Protein AF-X1PXK9-F1 (afdb_monomer_lite)

Radius of gyration: 20.3 Å; chains: 1; bounding box: 50×41×48 Å

Sequence (128 aa):
MSFKSPLDIFVIEKIASGYFCLSFSFRGHGLKIPISIISAGVDVDFFKRGNAKRFREKYGIDGEFVLNTARLSPEKRPEFALRACRELGLKIVLTSKGPLKEKLRQKYPEAIFSITNISRGDLKDIYA

pLDDT: mean 79.06, std 20.1, range [29.83, 97.0]

Organism: NCBI:txid412755

Structure (mmCIF, N/CA/C/O backbone):
data_AF-X1PXK9-F1
#
_entry.id   AF-X1PXK9-F1
#
loop_
_atom_site.group_PDB
_atom_site.id
_atom_site.type_symbol
_atom_site.label_atom_id
_atom_site.label_alt_id
_atom_site.label_comp_id
_atom_site.label_asym_id
_atom_site.label_entity_id
_atom_site.label_seq_id
_atom_site.pdbx_PDB_ins_code
_atom_site.Cartn_x
_atom_site.Cartn_y
_atom_site.Cartn_z
_atom_site.occupancy
_atom_site.B_iso_or_equiv
_atom_site.auth_seq_id
_atom_site.auth_comp_id
_atom_site.auth_asym_id
_atom_site.auth_atom_id
_atom_site.pdbx_PDB_model_num
ATOM 1 N N . MET A 1 1 ? 34.608 -0.842 -28.732 1.00 34.06 1 MET A N 1
ATOM 2 C CA . MET A 1 1 ? 34.590 -1.172 -27.292 1.00 34.06 1 MET A CA 1
ATOM 3 C C . MET A 1 1 ? 34.048 -2.589 -27.177 1.00 34.06 1 MET A C 1
ATOM 5 O O . MET A 1 1 ? 32.875 -2.800 -27.446 1.00 34.06 1 MET A O 1
ATOM 9 N N . SER A 1 2 ? 34.929 -3.570 -26.979 1.00 32.81 2 SER A N 1
ATOM 10 C CA . SER A 1 2 ? 34.583 -4.997 -27.003 1.00 32.81 2 SER A CA 1
ATOM 11 C C . SER A 1 2 ? 34.444 -5.486 -25.566 1.00 32.81 2 SER A C 1
ATOM 13 O O . SER A 1 2 ? 35.426 -5.466 -24.827 1.00 32.81 2 SER A O 1
ATOM 15 N N . PHE A 1 3 ? 33.235 -5.868 -25.157 1.00 29.83 3 PHE A N 1
ATOM 16 C CA . PHE A 1 3 ? 33.015 -6.555 -23.887 1.00 29.83 3 PHE A CA 1
ATOM 17 C C . PHE A 1 3 ? 33.121 -8.062 -24.132 1.00 29.83 3 PHE A C 1
ATOM 19 O O . PHE A 1 3 ? 32.252 -8.668 -24.754 1.00 29.83 3 PHE A O 1
ATOM 26 N N . LYS A 1 4 ? 34.222 -8.649 -23.653 1.00 39.72 4 LYS A N 1
ATOM 27 C CA . LYS A 1 4 ? 34.392 -10.090 -23.462 1.00 39.72 4 LYS A CA 1
ATOM 28 C C . LYS A 1 4 ? 34.211 -10.397 -21.976 1.00 39.72 4 LYS A C 1
ATOM 30 O O . LYS A 1 4 ? 35.107 -10.090 -21.198 1.00 39.72 4 LYS A O 1
ATOM 35 N N . SER A 1 5 ? 33.123 -11.062 -21.609 1.00 38.16 5 SER A N 1
ATOM 36 C CA . SER A 1 5 ? 33.165 -12.135 -20.608 1.00 38.16 5 SER A CA 1
ATOM 37 C C . SER A 1 5 ? 31.894 -12.995 -20.686 1.00 38.16 5 SER A C 1
ATOM 39 O O . SER A 1 5 ? 30.816 -12.466 -20.963 1.00 38.16 5 SER A O 1
ATOM 41 N N . PRO A 1 6 ? 32.021 -14.322 -20.502 1.00 45.41 6 PRO A N 1
ATOM 42 C CA . PRO A 1 6 ? 30.916 -15.262 -20.564 1.00 45.41 6 PRO A CA 1
ATOM 43 C C . PRO A 1 6 ? 30.252 -15.311 -19.188 1.00 45.41 6 PRO A C 1
ATOM 45 O O . PRO A 1 6 ? 30.911 -15.603 -18.194 1.00 45.41 6 PRO A O 1
ATOM 48 N N . LEU A 1 7 ? 28.964 -15.001 -19.111 1.00 35.28 7 LEU A N 1
ATOM 49 C CA . LEU A 1 7 ? 28.171 -15.334 -17.936 1.00 35.28 7 LEU A CA 1
ATOM 50 C C . LEU A 1 7 ? 26.982 -16.142 -18.415 1.00 35.28 7 LEU A C 1
ATOM 52 O O . LEU A 1 7 ? 26.217 -15.712 -19.280 1.00 35.28 7 LEU A O 1
ATOM 56 N N . ASP A 1 8 ? 26.944 -17.358 -17.895 1.00 30.91 8 ASP A N 1
ATOM 57 C CA . ASP A 1 8 ? 26.119 -18.456 -18.342 1.00 30.91 8 ASP A CA 1
ATOM 58 C C . ASP A 1 8 ? 24.642 -18.072 -18.362 1.00 30.91 8 ASP A C 1
ATOM 60 O O . ASP A 1 8 ? 24.048 -17.628 -17.376 1.00 30.91 8 ASP A O 1
ATOM 64 N N . ILE A 1 9 ? 24.051 -18.243 -19.540 1.00 39.50 9 ILE A N 1
ATOM 65 C CA . ILE A 1 9 ? 22.627 -18.073 -19.782 1.00 39.50 9 ILE A CA 1
ATOM 66 C C . ILE A 1 9 ? 21.936 -19.282 -19.152 1.00 39.50 9 ILE A C 1
ATOM 68 O O . ILE A 1 9 ? 21.882 -20.359 -19.742 1.00 39.50 9 ILE A O 1
ATOM 72 N N . PHE A 1 10 ? 21.408 -19.111 -17.939 1.00 35.16 10 PHE A N 1
ATOM 73 C CA . PHE A 1 10 ? 20.499 -20.086 -17.344 1.00 35.16 10 PHE A CA 1
ATOM 74 C C . PHE A 1 10 ? 19.173 -20.070 -18.113 1.00 35.16 10 PHE A C 1
ATOM 76 O O . PHE A 1 10 ? 18.357 -19.155 -17.994 1.00 35.16 10 PHE A O 1
ATOM 83 N N . VAL A 1 11 ? 18.989 -21.098 -18.938 1.00 39.06 11 VAL A N 1
ATOM 84 C CA . VAL A 1 11 ? 17.738 -21.437 -19.618 1.00 39.06 11 VAL A CA 1
ATOM 85 C C . VAL A 1 11 ? 16.885 -22.244 -18.646 1.00 39.06 11 VAL A C 1
ATOM 87 O O . VAL A 1 11 ? 17.276 -23.343 -18.268 1.00 39.06 11 VAL A O 1
ATOM 90 N N . ILE A 1 12 ? 15.714 -21.734 -18.260 1.00 37.09 12 ILE A N 1
ATOM 91 C CA . ILE A 1 12 ? 14.667 -22.565 -17.651 1.00 37.09 12 ILE A CA 1
ATOM 92 C C . ILE A 1 12 ? 13.342 -22.279 -18.360 1.00 37.09 12 ILE A C 1
ATOM 94 O O . ILE A 1 12 ? 12.926 -21.130 -18.521 1.00 37.09 12 ILE A O 1
ATOM 98 N N . GLU A 1 13 ? 12.735 -23.358 -18.849 1.00 34.16 13 GLU A N 1
ATOM 99 C CA . GLU A 1 13 ? 11.547 -23.401 -19.695 1.00 34.16 13 GLU A CA 1
ATOM 100 C C . GLU A 1 13 ? 10.248 -22.943 -19.001 1.00 34.16 13 GLU A C 1
ATOM 102 O O . GLU A 1 13 ? 9.905 -23.380 -17.908 1.00 34.16 13 GLU A O 1
ATOM 107 N N . LYS A 1 14 ? 9.496 -22.131 -19.760 1.00 35.12 14 LYS A N 1
ATOM 108 C CA . LYS A 1 14 ? 8.052 -22.224 -20.058 1.00 35.12 14 LYS A CA 1
ATOM 109 C C . LYS A 1 14 ? 7.059 -22.323 -18.891 1.00 35.12 14 LYS A C 1
ATOM 111 O O . LYS A 1 14 ? 6.730 -23.425 -18.482 1.00 35.12 14 LYS A O 1
ATOM 116 N N . ILE A 1 15 ? 6.373 -21.213 -18.573 1.00 38.66 15 ILE A N 1
ATOM 117 C CA . ILE A 1 15 ? 4.925 -21.214 -18.259 1.00 38.66 15 ILE A CA 1
ATOM 118 C C . ILE A 1 15 ? 4.261 -19.959 -18.854 1.00 38.66 15 ILE A C 1
ATOM 120 O O . ILE A 1 15 ? 4.809 -18.858 -18.836 1.00 38.66 15 ILE A O 1
ATOM 124 N N . ALA A 1 16 ? 3.091 -20.174 -19.453 1.00 39.38 16 ALA A N 1
ATOM 125 C CA . ALA A 1 16 ? 2.284 -19.205 -20.176 1.00 39.38 16 ALA A CA 1
ATOM 126 C C . ALA A 1 16 ? 1.572 -18.190 -19.260 1.00 39.38 16 ALA A C 1
ATOM 128 O O . ALA A 1 16 ? 1.206 -18.503 -18.132 1.00 39.38 16 ALA A O 1
ATOM 129 N N . SER A 1 17 ? 1.267 -17.031 -19.856 1.00 40.12 17 SER A N 1
ATOM 130 C CA . SER A 1 17 ? 0.359 -15.971 -19.385 1.00 40.12 17 SER A CA 1
ATOM 131 C C . SER A 1 17 ? 0.975 -14.886 -18.482 1.00 40.12 17 SER A C 1
ATOM 133 O O . SER A 1 17 ? 1.165 -15.081 -17.288 1.00 40.12 17 SER A O 1
ATOM 135 N N . GLY A 1 18 ? 1.255 -13.704 -19.065 1.00 40.41 18 GLY A N 1
ATOM 136 C CA . GLY A 1 18 ? 1.464 -12.461 -18.294 1.00 40.41 18 GLY A CA 1
ATOM 137 C C . GLY A 1 18 ? 2.552 -11.475 -18.760 1.00 40.41 18 GLY A C 1
ATOM 138 O O . GLY A 1 18 ? 2.663 -10.393 -18.196 1.00 40.41 18 GLY A O 1
ATOM 139 N N . TYR A 1 19 ? 3.355 -11.790 -19.781 1.00 46.94 19 TYR A N 1
ATOM 140 C CA . TYR A 1 19 ? 4.655 -11.122 -20.008 1.00 46.94 19 TYR A CA 1
ATOM 141 C C . TYR A 1 19 ? 4.731 -10.148 -21.203 1.00 46.94 19 TYR A C 1
ATOM 143 O O . TYR A 1 19 ? 5.800 -9.905 -21.764 1.00 46.94 19 TYR A O 1
ATOM 151 N N . PHE A 1 20 ? 3.605 -9.577 -21.628 1.00 40.16 20 PHE A N 1
ATOM 152 C CA . PHE A 1 20 ? 3.542 -8.829 -22.891 1.00 40.16 20 PHE A CA 1
ATOM 153 C C . PHE A 1 20 ? 4.262 -7.459 -22.857 1.00 40.16 20 PHE A C 1
ATOM 155 O O . PHE A 1 20 ? 4.721 -6.978 -23.888 1.00 40.16 20 PHE A O 1
ATOM 162 N N . CYS A 1 21 ? 4.424 -6.837 -21.680 1.00 47.00 21 CYS A N 1
ATOM 163 C CA . CYS A 1 21 ? 4.894 -5.445 -21.569 1.00 47.00 21 CYS A CA 1
ATOM 164 C C . CYS A 1 21 ? 6.424 -5.270 -21.711 1.00 47.00 21 CYS A C 1
ATOM 166 O O . CYS A 1 21 ? 6.887 -4.335 -22.361 1.00 47.00 21 CYS A O 1
ATOM 168 N N . LEU A 1 22 ? 7.235 -6.177 -21.153 1.00 54.72 22 LEU A N 1
ATOM 169 C CA . LEU A 1 22 ? 8.699 -6.011 -21.136 1.00 54.72 22 LEU A CA 1
ATOM 170 C C . LEU A 1 22 ? 9.366 -6.407 -22.463 1.00 54.72 22 LEU A C 1
ATOM 172 O O . LEU A 1 22 ? 10.305 -5.747 -22.898 1.00 54.72 22 LEU A O 1
ATOM 176 N N . SER A 1 23 ? 8.878 -7.447 -23.144 1.00 54.34 23 SER A N 1
ATOM 177 C CA . SER A 1 23 ? 9.513 -7.962 -24.372 1.00 54.34 23 SER A CA 1
ATOM 178 C C . SER A 1 23 ? 9.372 -6.998 -25.550 1.00 54.34 23 SER A C 1
ATOM 180 O O . SER A 1 23 ? 10.294 -6.880 -26.362 1.00 54.34 23 SER A O 1
ATOM 182 N N . PHE A 1 24 ? 8.247 -6.284 -25.628 1.00 53.56 24 PHE A N 1
ATOM 183 C CA . PHE A 1 24 ? 7.969 -5.323 -26.692 1.00 53.56 24 PHE A CA 1
ATOM 184 C C . PHE A 1 24 ? 8.924 -4.121 -26.646 1.00 53.56 24 PHE A C 1
ATOM 186 O O . PHE A 1 24 ? 9.469 -3.730 -27.679 1.00 53.56 24 PHE A O 1
ATOM 193 N N . SER A 1 25 ? 9.207 -3.596 -25.446 1.00 60.62 25 SER A N 1
ATOM 194 C CA . SER A 1 25 ? 10.107 -2.449 -25.271 1.00 60.62 25 SER A CA 1
ATOM 195 C C . SER A 1 25 ? 11.522 -2.750 -25.773 1.00 60.62 25 SER A C 1
ATOM 197 O O . SER A 1 25 ? 12.111 -1.932 -26.468 1.00 60.62 25 SER A O 1
ATOM 199 N N . PHE A 1 26 ? 12.066 -3.938 -25.494 1.00 67.81 26 PHE A N 1
ATOM 200 C CA . PHE A 1 26 ? 13.432 -4.280 -25.908 1.00 67.81 26 PHE A CA 1
ATOM 201 C C . PHE A 1 26 ? 13.568 -4.544 -27.410 1.00 67.81 26 PHE A C 1
ATOM 203 O O . PHE A 1 26 ? 14.564 -4.142 -28.014 1.00 67.81 26 PHE A O 1
ATOM 210 N N . ARG A 1 27 ? 12.560 -5.160 -28.043 1.00 66.06 27 ARG A N 1
ATOM 211 C CA . ARG A 1 27 ? 12.553 -5.343 -29.505 1.00 66.06 27 ARG A CA 1
ATOM 212 C C . ARG A 1 27 ? 12.460 -4.008 -30.243 1.00 66.06 27 ARG A C 1
ATOM 214 O O . ARG A 1 27 ? 13.138 -3.835 -31.253 1.00 66.06 27 ARG A O 1
ATOM 221 N N . GLY A 1 28 ? 11.710 -3.046 -29.698 1.00 70.06 28 GLY A N 1
ATOM 222 C CA . GLY A 1 28 ? 11.657 -1.668 -30.200 1.00 70.06 28 GLY A CA 1
ATOM 223 C C . GLY A 1 28 ? 13.004 -0.930 -30.169 1.00 70.06 28 GLY A C 1
ATOM 224 O O . GLY A 1 28 ? 13.191 0.020 -30.922 1.00 70.06 28 GLY A O 1
ATOM 225 N N . HIS A 1 29 ? 13.968 -1.396 -29.368 1.00 78.38 29 HIS A N 1
ATOM 226 C CA . HIS A 1 29 ? 15.331 -0.855 -29.298 1.00 78.38 29 HIS A CA 1
ATOM 227 C C . HIS A 1 29 ? 16.358 -1.627 -30.149 1.00 78.38 29 HIS A C 1
ATOM 229 O O . HIS A 1 29 ? 17.560 -1.416 -30.006 1.00 78.38 29 HIS A O 1
ATOM 235 N N . GLY A 1 30 ? 15.917 -2.522 -31.042 1.00 83.06 30 GLY A N 1
ATOM 236 C CA . GLY A 1 30 ? 16.804 -3.204 -31.993 1.00 83.06 30 GLY A CA 1
ATOM 237 C C . GLY A 1 30 ? 17.616 -4.366 -31.410 1.00 83.06 30 GLY A C 1
ATOM 238 O O . GLY A 1 30 ? 18.543 -4.850 -32.063 1.00 83.06 30 GLY A O 1
ATOM 239 N N . LEU A 1 31 ? 17.274 -4.850 -30.212 1.00 80.56 31 LEU A N 1
ATOM 240 C CA . LEU A 1 31 ? 17.869 -6.064 -29.650 1.00 80.56 31 LEU A CA 1
ATOM 241 C C . LEU A 1 31 ? 17.417 -7.291 -30.454 1.00 80.56 31 LEU A C 1
ATOM 243 O O . LEU A 1 31 ? 16.236 -7.633 -30.485 1.00 80.56 31 LEU A O 1
ATOM 247 N N . LYS A 1 32 ? 18.379 -7.954 -31.107 1.00 81.31 32 LYS A N 1
ATOM 248 C CA . LYS A 1 32 ? 18.166 -9.149 -31.949 1.00 81.31 32 LYS A CA 1
ATOM 249 C C . LYS 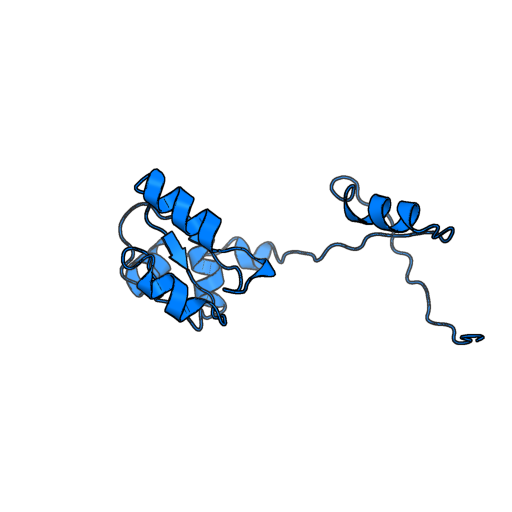A 1 32 ? 18.492 -10.472 -31.247 1.00 81.31 32 LYS A C 1
ATOM 251 O O . LYS A 1 32 ? 18.364 -11.530 -31.854 1.00 81.31 32 LYS A O 1
ATOM 256 N N . ILE A 1 33 ? 18.937 -10.417 -29.995 1.00 83.12 33 ILE A N 1
ATOM 257 C CA . ILE A 1 33 ? 19.225 -11.607 -29.189 1.00 83.12 33 ILE A CA 1
ATOM 258 C C . ILE A 1 33 ? 17.926 -12.207 -28.630 1.00 83.12 33 ILE A C 1
ATOM 260 O O . ILE A 1 33 ? 16.952 -11.473 -28.440 1.00 83.12 33 ILE A O 1
ATOM 264 N N . PRO A 1 34 ? 17.882 -13.518 -28.339 1.00 81.69 34 PRO A N 1
ATOM 265 C CA . PRO A 1 34 ? 16.779 -14.110 -27.592 1.00 81.69 34 PRO A CA 1
ATOM 266 C C . PRO A 1 34 ? 16.602 -13.416 -26.234 1.00 81.69 34 PRO A C 1
ATOM 268 O O . PRO A 1 34 ? 17.570 -13.222 -25.502 1.00 81.69 34 PRO A O 1
ATOM 271 N N . ILE A 1 35 ? 15.366 -13.037 -25.903 1.00 81.19 35 ILE A N 1
ATOM 272 C CA . ILE A 1 35 ? 15.012 -12.395 -24.631 1.00 81.19 35 ILE A CA 1
ATOM 273 C C . ILE A 1 35 ? 14.025 -13.298 -23.905 1.00 81.19 35 ILE A C 1
ATOM 275 O O . ILE A 1 35 ? 12.954 -13.594 -24.437 1.00 81.19 35 ILE A O 1
ATOM 279 N N . SER A 1 36 ? 14.367 -13.661 -22.674 1.00 80.31 36 SER A N 1
ATOM 280 C CA . SER A 1 36 ? 13.473 -14.341 -21.740 1.00 80.31 36 SER A CA 1
ATOM 281 C C . SER A 1 36 ? 13.076 -13.368 -20.638 1.00 80.31 36 SER A C 1
ATOM 283 O O . SER A 1 36 ? 13.924 -12.658 -20.101 1.00 80.31 36 SER A O 1
ATOM 285 N N . ILE A 1 37 ? 11.787 -13.318 -20.299 1.00 81.88 37 ILE A N 1
ATOM 286 C CA . ILE A 1 37 ? 11.304 -12.494 -19.188 1.00 81.88 37 ILE A CA 1
ATOM 287 C C . ILE A 1 37 ? 11.163 -13.378 -17.959 1.00 81.88 37 ILE A C 1
ATOM 289 O O . ILE A 1 37 ? 10.438 -14.368 -17.984 1.00 81.88 37 ILE A O 1
ATOM 293 N N . ILE A 1 38 ? 11.826 -12.981 -16.878 1.00 83.94 38 ILE A N 1
ATOM 294 C CA . ILE A 1 38 ? 11.728 -13.630 -15.573 1.00 83.94 38 ILE A CA 1
ATOM 295 C C . ILE A 1 38 ? 11.019 -12.648 -14.641 1.00 83.94 38 ILE A C 1
ATOM 297 O O . ILE A 1 38 ? 11.579 -11.611 -14.285 1.00 83.94 38 ILE A O 1
ATOM 301 N N . SER A 1 39 ? 9.768 -12.940 -14.281 1.00 83.00 39 SER A N 1
ATOM 302 C CA . SER A 1 39 ? 9.048 -12.142 -13.277 1.00 83.00 39 SER A CA 1
ATOM 303 C C . SER A 1 39 ? 9.520 -12.501 -11.880 1.00 83.00 39 SER A C 1
ATOM 305 O O . SER A 1 39 ? 9.866 -13.649 -11.604 1.00 83.00 39 SER A O 1
ATOM 307 N N . ALA A 1 40 ? 9.444 -11.530 -10.975 1.00 87.94 40 ALA A N 1
ATOM 308 C CA . ALA A 1 40 ? 9.529 -11.821 -9.555 1.00 87.94 40 ALA A CA 1
ATOM 309 C C . ALA A 1 40 ? 8.368 -12.746 -9.148 1.00 87.94 40 ALA A C 1
ATOM 311 O O . ALA A 1 40 ? 7.208 -12.469 -9.461 1.00 87.94 40 ALA A O 1
ATOM 312 N N . GLY A 1 41 ? 8.690 -13.841 -8.463 1.00 91.94 41 GLY A N 1
ATOM 313 C CA . GLY A 1 41 ? 7.693 -14.711 -7.847 1.00 91.94 41 GLY A CA 1
ATOM 314 C C . GLY A 1 41 ? 7.089 -14.088 -6.586 1.00 91.94 41 GLY A C 1
ATOM 315 O O . GLY A 1 41 ? 7.664 -13.175 -5.989 1.00 91.94 41 GLY A O 1
ATOM 316 N N . VAL A 1 42 ? 5.939 -14.615 -6.161 1.00 90.06 42 VAL A N 1
ATOM 317 C CA . VAL A 1 42 ? 5.313 -14.306 -4.869 1.00 90.06 42 VAL A CA 1
ATOM 318 C C . VAL A 1 42 ? 5.259 -15.569 -4.011 1.00 90.06 42 VAL A C 1
ATOM 320 O O . VAL A 1 42 ? 4.922 -16.646 -4.497 1.00 90.06 42 VAL A O 1
ATOM 323 N N . ASP A 1 43 ? 5.600 -15.433 -2.731 1.00 91.56 43 ASP A N 1
ATOM 324 C CA . ASP A 1 43 ? 5.506 -16.510 -1.743 1.00 91.56 43 ASP A CA 1
ATOM 325 C C . ASP A 1 43 ? 4.042 -16.685 -1.309 1.00 91.56 43 ASP A C 1
ATOM 327 O O . ASP A 1 43 ? 3.542 -16.002 -0.410 1.00 91.56 43 ASP A O 1
ATOM 331 N N . VAL A 1 44 ? 3.324 -17.561 -2.011 1.00 92.62 44 VAL A N 1
ATOM 332 C CA . VAL A 1 44 ? 1.889 -17.789 -1.796 1.00 92.62 44 VAL A CA 1
ATOM 333 C C . VAL A 1 44 ? 1.585 -18.368 -0.415 1.00 92.62 44 VAL A C 1
ATOM 335 O O . VAL A 1 44 ? 0.578 -18.000 0.189 1.00 92.62 44 VAL A O 1
ATOM 338 N N . ASP A 1 45 ? 2.458 -19.224 0.118 1.00 91.31 45 ASP A N 1
ATOM 339 C CA . ASP A 1 45 ? 2.260 -19.850 1.426 1.00 91.31 45 ASP A CA 1
ATOM 340 C C . ASP A 1 45 ? 2.385 -18.830 2.551 1.00 91.31 45 ASP A C 1
ATOM 342 O O . ASP A 1 45 ? 1.621 -18.863 3.525 1.00 91.31 45 ASP A O 1
ATOM 346 N N . PHE A 1 46 ? 3.302 -17.878 2.386 1.00 89.19 46 PHE A N 1
ATOM 347 C CA . PHE A 1 46 ? 3.428 -16.753 3.287 1.00 89.19 46 PHE A CA 1
ATOM 348 C C . PHE A 1 46 ? 2.164 -15.882 3.290 1.00 89.19 46 PHE A C 1
ATOM 350 O O . PHE A 1 46 ? 1.623 -15.637 4.367 1.00 89.19 46 PHE A O 1
ATOM 357 N N . PHE A 1 47 ? 1.650 -15.450 2.131 1.00 88.75 47 PHE A N 1
ATOM 358 C CA . PHE A 1 47 ? 0.507 -14.521 2.068 1.00 88.75 47 PHE A CA 1
ATOM 359 C C . PHE A 1 47 ? -0.866 -15.167 2.325 1.00 88.75 47 PHE A C 1
ATOM 361 O O . PHE A 1 47 ? -1.801 -14.466 2.700 1.00 88.75 47 PHE A O 1
ATOM 368 N N . LYS A 1 48 ? -1.004 -16.494 2.218 1.00 88.12 48 LYS A N 1
ATOM 369 C CA 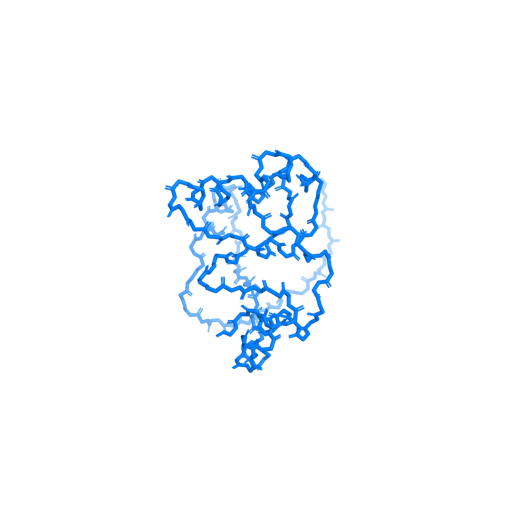. LYS A 1 48 ? -2.284 -17.200 2.431 1.00 88.12 48 LYS A CA 1
ATOM 370 C C . LYS A 1 48 ? -2.787 -17.191 3.884 1.00 88.12 48 LYS A C 1
ATOM 372 O O . LYS A 1 48 ? -3.960 -17.458 4.125 1.00 88.12 48 LYS A O 1
ATOM 377 N N . ARG A 1 49 ? -1.913 -16.954 4.870 1.00 84.44 49 ARG A N 1
ATOM 378 C CA . ARG A 1 49 ? -2.197 -17.179 6.306 1.00 84.44 49 ARG A CA 1
ATOM 379 C C . ARG A 1 49 ? -2.197 -15.897 7.150 1.00 84.44 49 ARG A C 1
ATOM 381 O O . ARG A 1 49 ? -1.644 -15.905 8.256 1.00 84.44 49 ARG A O 1
ATOM 388 N N . GLY A 1 50 ? -2.713 -14.790 6.624 1.00 88.81 50 GLY A N 1
ATOM 389 C CA . GLY A 1 50 ? -2.832 -13.537 7.379 1.00 88.81 50 GLY A CA 1
ATOM 390 C C . GLY A 1 50 ? -4.040 -13.502 8.320 1.00 88.81 50 GLY A C 1
ATOM 391 O O . GLY A 1 50 ? -4.982 -14.278 8.177 1.00 88.81 50 GLY A O 1
ATOM 392 N N . ASN A 1 51 ? -3.995 -12.607 9.305 1.00 91.62 51 ASN A N 1
ATOM 393 C CA . ASN A 1 51 ? -5.094 -12.323 10.225 1.00 91.62 51 ASN A CA 1
ATOM 394 C C . ASN A 1 51 ? -5.500 -10.838 10.168 1.00 91.62 51 ASN A C 1
ATOM 396 O O . ASN A 1 51 ? -5.013 -10.014 10.947 1.00 91.62 51 ASN A O 1
ATOM 400 N N . ALA A 1 52 ? -6.445 -10.518 9.281 1.00 89.31 52 ALA A N 1
ATOM 401 C CA . ALA A 1 52 ? -6.954 -9.161 9.075 1.00 89.31 52 ALA A CA 1
ATOM 402 C C . ALA A 1 52 ? -7.490 -8.514 10.360 1.00 89.31 52 ALA A C 1
ATOM 404 O O . ALA A 1 52 ? -7.280 -7.326 10.605 1.00 89.31 52 ALA A O 1
ATOM 405 N N . LYS A 1 53 ? -8.170 -9.303 11.204 1.00 90.81 53 LYS A N 1
ATOM 406 C CA . LYS A 1 53 ? -8.758 -8.832 12.463 1.00 90.81 53 LYS A CA 1
ATOM 407 C C . LYS A 1 53 ? -7.675 -8.348 13.426 1.00 90.81 53 LYS A C 1
ATOM 409 O O . LYS A 1 53 ? -7.746 -7.215 13.893 1.00 90.81 53 LYS A O 1
ATOM 414 N N . ARG A 1 54 ? -6.627 -9.153 13.631 1.00 91.00 54 ARG A N 1
ATOM 415 C CA . ARG A 1 54 ? -5.466 -8.782 14.456 1.00 91.00 54 ARG A CA 1
ATOM 416 C C . ARG A 1 54 ? -4.821 -7.489 13.962 1.00 91.00 54 ARG A C 1
ATOM 418 O O . ARG A 1 54 ? -4.447 -6.642 14.770 1.00 91.00 54 ARG A O 1
ATOM 425 N N . PHE A 1 55 ? -4.671 -7.340 12.645 1.00 88.88 55 PHE A N 1
ATOM 426 C CA . PHE A 1 55 ? -4.095 -6.132 12.062 1.00 88.88 55 PHE A CA 1
ATOM 427 C C . PHE A 1 55 ? -4.965 -4.898 12.339 1.00 88.88 55 PHE A C 1
ATOM 429 O O . PHE A 1 55 ? -4.464 -3.884 12.825 1.00 88.88 55 PHE A O 1
ATOM 436 N N . ARG A 1 56 ? -6.273 -4.995 12.081 1.00 89.31 56 ARG A N 1
ATOM 437 C CA . ARG A 1 56 ? -7.237 -3.911 12.317 1.00 89.31 56 ARG A CA 1
ATOM 438 C C . ARG A 1 56 ? -7.248 -3.465 13.776 1.00 89.31 56 ARG A C 1
ATOM 440 O O . ARG A 1 56 ? -7.121 -2.272 14.031 1.00 89.31 56 ARG A O 1
ATOM 447 N N . GLU A 1 57 ? -7.295 -4.411 14.713 1.00 90.44 57 GLU A N 1
ATOM 448 C CA . GLU A 1 57 ? -7.260 -4.143 16.159 1.00 90.44 57 GLU A CA 1
ATOM 449 C C . GLU A 1 57 ? -5.959 -3.451 16.579 1.00 90.44 57 GLU A C 1
ATOM 451 O O . GLU A 1 57 ? -5.983 -2.436 17.270 1.00 90.44 57 GLU A O 1
ATOM 456 N N . LYS A 1 58 ? -4.811 -3.955 16.111 1.00 87.44 58 LYS A N 1
ATOM 457 C CA . LYS A 1 58 ? -3.492 -3.408 16.458 1.00 87.44 58 LYS A CA 1
ATOM 458 C C . LYS A 1 58 ? -3.304 -1.958 16.008 1.00 87.44 58 LYS A C 1
ATOM 460 O O . LYS A 1 58 ? -2.601 -1.205 16.679 1.00 87.44 58 LYS A O 1
ATOM 465 N N . TYR A 1 59 ? -3.880 -1.582 14.867 1.00 83.62 59 TYR A N 1
ATOM 466 C CA . TYR A 1 59 ? -3.700 -0.257 14.269 1.00 83.62 59 TYR A CA 1
ATOM 467 C C . TYR A 1 59 ? -4.933 0.653 14.382 1.00 83.62 59 TYR A C 1
ATOM 469 O O . TYR A 1 59 ? -4.897 1.760 13.846 1.00 83.62 59 TYR A O 1
ATOM 477 N N . GLY A 1 60 ? -5.992 0.218 15.075 1.00 86.75 60 GLY A N 1
ATOM 478 C CA . GLY A 1 60 ? -7.226 0.991 15.258 1.00 86.75 60 GLY A CA 1
ATOM 479 C C . GLY A 1 60 ? -7.941 1.308 13.940 1.00 86.75 60 GLY A C 1
ATOM 480 O O . GLY A 1 60 ? -8.371 2.439 13.725 1.00 86.75 60 GLY A O 1
ATOM 481 N N . ILE A 1 61 ? -7.986 0.345 13.012 1.00 85.62 61 ILE A N 1
ATOM 482 C CA . ILE A 1 61 ? -8.583 0.530 11.684 1.00 85.62 61 ILE A CA 1
ATOM 483 C C . ILE A 1 61 ? -9.985 -0.072 11.660 1.00 85.62 61 ILE A C 1
ATOM 485 O O . ILE A 1 61 ? -10.155 -1.282 11.492 1.00 85.62 61 ILE A O 1
ATOM 489 N N . ASP A 1 62 ? -10.979 0.808 11.732 1.00 85.94 62 ASP A N 1
ATOM 490 C CA . ASP A 1 62 ? -12.389 0.437 11.667 1.00 85.94 62 ASP A CA 1
ATOM 491 C C . ASP A 1 62 ? -12.991 0.653 10.273 1.00 85.94 62 ASP A C 1
ATOM 493 O O . ASP A 1 62 ? -12.777 1.690 9.623 1.00 85.94 62 ASP A O 1
ATOM 497 N N . GLY A 1 63 ? -13.824 -0.305 9.861 1.00 86.88 63 GLY A N 1
ATOM 498 C CA . GLY A 1 63 ? -14.551 -0.288 8.593 1.00 86.88 63 GLY A CA 1
ATOM 499 C C . GLY A 1 63 ? -13.704 -0.683 7.383 1.00 86.88 63 GLY A C 1
ATOM 500 O O . GLY A 1 63 ? -12.594 -1.208 7.500 1.00 86.88 63 GLY A O 1
ATOM 501 N N . GLU A 1 64 ? -14.247 -0.466 6.193 1.00 89.44 64 GLU A N 1
ATOM 502 C CA . GLU A 1 64 ? -13.542 -0.739 4.943 1.00 89.44 64 GLU A CA 1
ATOM 503 C C . GLU A 1 64 ? -12.452 0.303 4.678 1.00 89.44 64 GLU A C 1
ATOM 505 O O . GLU A 1 64 ? -12.569 1.477 5.042 1.00 89.44 64 GLU A O 1
ATOM 510 N N . PHE A 1 65 ? -11.363 -0.139 4.053 1.00 90.88 65 PHE A N 1
ATOM 511 C CA . PHE A 1 65 ? -10.258 0.730 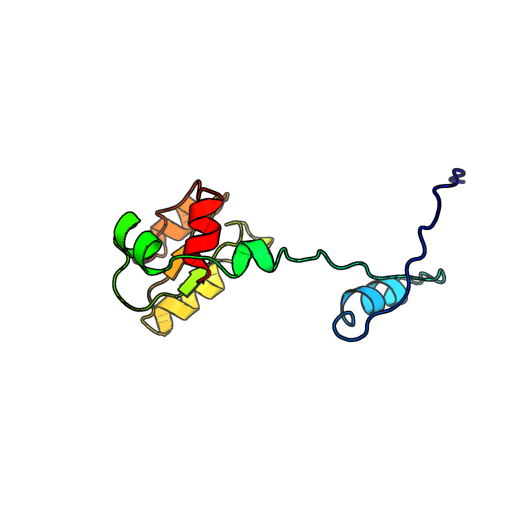3.681 1.00 90.88 65 PHE A CA 1
ATOM 512 C C . PHE A 1 65 ? -9.551 0.209 2.432 1.00 90.88 65 PHE A C 1
ATOM 514 O O . PHE A 1 65 ? -9.558 -0.985 2.137 1.00 90.88 65 PHE A O 1
ATOM 521 N N . VAL A 1 66 ? -8.882 1.120 1.737 1.00 92.75 66 VAL A N 1
ATOM 522 C CA . VAL A 1 66 ? -7.965 0.830 0.640 1.00 92.75 66 VAL A CA 1
ATOM 523 C C . VAL A 1 66 ? -6.547 0.743 1.185 1.00 92.75 66 VAL A C 1
ATOM 525 O O . VAL A 1 66 ? -6.087 1.622 1.919 1.00 92.75 66 VAL A O 1
ATOM 528 N N . LEU A 1 67 ? -5.830 -0.311 0.809 1.00 91.38 67 LEU A N 1
ATOM 529 C CA . LEU A 1 67 ? -4.436 -0.498 1.179 1.00 91.38 67 LEU A CA 1
ATOM 530 C C . LEU A 1 67 ? -3.487 0.035 0.099 1.00 91.38 67 LEU A C 1
ATOM 532 O O . LEU A 1 67 ? -3.593 -0.338 -1.065 1.00 91.38 67 LEU A O 1
ATOM 536 N N . ASN A 1 68 ? -2.486 0.825 0.497 1.00 91.81 68 ASN A N 1
ATOM 537 C CA . ASN A 1 68 ? -1.334 1.148 -0.339 1.00 91.81 68 ASN A CA 1
ATOM 538 C C . ASN A 1 68 ? -0.014 0.771 0.357 1.00 91.81 68 ASN A C 1
ATOM 540 O O . ASN A 1 68 ? 0.389 1.391 1.347 1.00 91.81 68 ASN A O 1
ATOM 544 N N . THR A 1 69 ? 0.681 -0.232 -0.192 1.00 89.50 69 THR A N 1
ATOM 545 C CA . THR A 1 69 ? 1.994 -0.696 0.297 1.00 89.50 69 THR A CA 1
ATOM 546 C C . THR A 1 69 ? 3.164 -0.280 -0.595 1.00 89.50 69 THR A C 1
ATOM 548 O O . THR A 1 69 ? 4.258 -0.832 -0.473 1.00 89.50 69 THR A O 1
ATOM 551 N N . ALA A 1 70 ? 2.958 0.634 -1.543 1.00 89.81 70 ALA A N 1
ATOM 552 C CA . ALA A 1 70 ? 4.032 1.121 -2.393 1.00 89.81 70 ALA A CA 1
ATOM 553 C C . ALA A 1 70 ? 4.825 2.225 -1.681 1.00 89.81 70 ALA A C 1
ATOM 555 O O . ALA A 1 70 ? 4.272 3.040 -0.939 1.00 89.81 70 ALA A O 1
ATOM 556 N N . ARG A 1 71 ? 6.136 2.296 -1.945 1.00 90.25 71 ARG A N 1
ATOM 557 C CA . ARG A 1 71 ? 6.992 3.388 -1.458 1.00 90.25 71 ARG A CA 1
ATOM 558 C C . ARG A 1 71 ? 6.388 4.744 -1.839 1.00 90.25 71 ARG A C 1
ATOM 560 O O . ARG A 1 71 ? 5.970 4.931 -2.977 1.00 90.25 71 ARG A O 1
ATOM 567 N N . LEU A 1 72 ? 6.403 5.709 -0.918 1.00 92.69 72 LEU A N 1
ATOM 568 C CA . LEU A 1 72 ? 5.886 7.064 -1.160 1.00 92.69 72 LEU A CA 1
ATOM 569 C C . LEU A 1 72 ? 6.899 7.904 -1.955 1.00 92.69 72 LEU A C 1
ATOM 571 O O . LEU A 1 72 ? 7.464 8.874 -1.444 1.00 92.69 72 LEU A O 1
ATOM 575 N N . SER A 1 73 ? 7.181 7.482 -3.187 1.00 93.38 73 SER A N 1
ATOM 576 C CA . SER A 1 73 ? 8.098 8.131 -4.127 1.00 93.38 73 SER A CA 1
ATOM 577 C C . SER A 1 73 ? 7.358 8.651 -5.369 1.00 93.38 73 SER A C 1
ATOM 579 O O . SER A 1 73 ? 6.276 8.152 -5.690 1.00 93.38 73 SER A O 1
ATOM 581 N N . PRO A 1 74 ? 7.935 9.630 -6.097 1.00 94.06 74 PRO A N 1
ATOM 582 C CA . PRO A 1 74 ? 7.324 10.173 -7.313 1.00 94.06 74 PRO A CA 1
ATOM 583 C C . PRO A 1 74 ? 7.001 9.121 -8.382 1.00 94.06 74 PRO A C 1
ATOM 585 O O . PRO A 1 74 ? 5.992 9.239 -9.067 1.00 94.06 74 PRO A O 1
ATOM 588 N N . GLU A 1 75 ? 7.811 8.062 -8.506 1.00 94.06 75 GLU A N 1
ATOM 589 C CA . GLU A 1 75 ? 7.594 6.999 -9.501 1.00 94.06 75 GLU A CA 1
ATOM 590 C C . GLU A 1 75 ? 6.270 6.238 -9.267 1.00 94.06 75 GLU A C 1
ATOM 592 O O . GLU A 1 75 ? 5.654 5.764 -10.216 1.00 94.06 75 GLU A O 1
ATOM 597 N N . LYS A 1 76 ? 5.846 6.100 -7.998 1.00 92.12 76 LYS A N 1
ATOM 598 C CA . LYS A 1 76 ? 4.668 5.321 -7.591 1.00 92.12 76 LYS A CA 1
ATOM 599 C C . LYS A 1 76 ? 3.403 6.161 -7.616 1.00 92.12 76 LYS A C 1
ATOM 601 O O . LYS A 1 76 ? 2.316 5.609 -7.488 1.00 92.12 76 LYS A O 1
ATOM 606 N N . ARG A 1 77 ? 3.560 7.480 -7.767 1.00 94.94 77 ARG A N 1
ATOM 607 C CA . ARG A 1 77 ? 2.479 8.456 -7.890 1.00 94.94 77 ARG A CA 1
ATOM 608 C C . ARG A 1 77 ? 1.353 8.245 -6.854 1.00 94.94 77 ARG A C 1
ATOM 610 O O . ARG A 1 77 ? 0.180 8.130 -7.224 1.00 94.94 77 ARG A O 1
ATOM 617 N N . PRO A 1 78 ? 1.679 8.151 -5.547 1.00 94.06 78 PRO A N 1
ATOM 618 C CA . PRO A 1 78 ? 0.705 7.854 -4.488 1.00 94.06 78 PRO A CA 1
ATOM 619 C C . PRO A 1 78 ? -0.460 8.858 -4.420 1.00 94.06 78 PRO A C 1
ATOM 621 O O . PRO A 1 78 ? -1.537 8.529 -3.926 1.00 94.06 78 PRO A O 1
ATOM 624 N N . GLU A 1 79 ? -0.271 10.070 -4.940 1.00 95.19 79 GLU A N 1
ATOM 625 C CA . GLU A 1 79 ? -1.286 11.113 -5.031 1.00 95.19 79 GLU A CA 1
ATOM 626 C C . GLU A 1 79 ? -2.536 10.706 -5.818 1.00 95.19 79 GLU A C 1
ATOM 628 O O . GLU A 1 79 ? -3.608 11.223 -5.511 1.00 95.19 79 GLU A O 1
ATOM 633 N N . PHE A 1 80 ? -2.432 9.793 -6.793 1.00 96.06 80 PHE A N 1
ATOM 634 C CA . PHE A 1 80 ? -3.597 9.334 -7.556 1.00 96.06 80 PHE A CA 1
ATOM 635 C C . PHE A 1 80 ? -4.507 8.454 -6.705 1.00 96.06 80 PHE A C 1
ATOM 637 O O . PHE A 1 80 ? -5.715 8.671 -6.692 1.00 96.06 80 PHE A O 1
ATOM 644 N N . ALA A 1 81 ? -3.930 7.510 -5.956 1.00 94.94 81 ALA A N 1
ATOM 645 C CA . ALA A 1 81 ? -4.690 6.654 -5.048 1.00 94.94 81 ALA A CA 1
ATOM 646 C C . ALA A 1 81 ? -5.356 7.480 -3.938 1.00 94.94 81 ALA A C 1
ATOM 648 O O . ALA A 1 81 ? -6.538 7.305 -3.661 1.00 94.94 81 ALA A O 1
ATOM 649 N N . LEU A 1 82 ? -4.612 8.428 -3.356 1.00 95.94 82 LEU A N 1
ATOM 650 C CA . LEU A 1 82 ? -5.124 9.358 -2.347 1.00 95.94 82 LEU A CA 1
ATOM 651 C C . LEU A 1 82 ? -6.287 10.205 -2.880 1.00 95.94 82 LEU A C 1
ATOM 653 O O . LEU A 1 82 ? -7.322 10.305 -2.225 1.00 95.94 82 LEU A O 1
ATOM 657 N N . ARG A 1 83 ? -6.139 10.784 -4.080 1.00 97.00 83 ARG A N 1
ATOM 658 C CA . ARG A 1 83 ? -7.194 11.584 -4.712 1.00 97.00 83 ARG A CA 1
ATOM 659 C C . ARG A 1 83 ? -8.445 10.750 -4.986 1.00 97.00 83 ARG A C 1
ATOM 661 O O . ARG A 1 83 ? -9.530 11.179 -4.617 1.00 97.00 83 ARG A O 1
ATOM 668 N N . ALA A 1 84 ? -8.286 9.561 -5.567 1.00 96.69 84 ALA A N 1
ATOM 669 C CA . ALA A 1 84 ? -9.406 8.673 -5.865 1.00 96.69 84 ALA A CA 1
ATOM 670 C C . ALA A 1 84 ? -10.161 8.258 -4.592 1.00 96.69 84 ALA A C 1
ATOM 672 O O . ALA A 1 84 ? -11.385 8.307 -4.559 1.00 96.69 84 ALA A O 1
ATOM 673 N N . CYS A 1 85 ? -9.444 7.910 -3.519 1.00 96.06 85 CYS A N 1
ATOM 674 C CA . CYS A 1 85 ? -10.081 7.551 -2.252 1.00 96.06 85 CYS A CA 1
ATOM 675 C C . CYS A 1 85 ? -10.854 8.729 -1.652 1.00 96.06 85 CYS A C 1
ATOM 677 O O . CYS A 1 85 ? -11.985 8.542 -1.219 1.00 96.06 85 CYS A O 1
ATOM 679 N N . ARG A 1 86 ? -10.297 9.947 -1.694 1.00 95.25 86 ARG A N 1
ATOM 680 C CA . ARG A 1 86 ? -11.004 11.160 -1.258 1.00 95.25 86 ARG A CA 1
ATOM 681 C C . ARG A 1 86 ? -12.291 11.389 -2.052 1.00 95.25 86 ARG A C 1
ATOM 683 O O . ARG A 1 86 ? -13.327 11.637 -1.449 1.00 95.25 86 ARG A O 1
ATOM 690 N N . GLU A 1 87 ? -12.224 11.317 -3.380 1.00 96.44 87 GLU A N 1
ATOM 691 C CA . GLU A 1 87 ? -13.381 11.528 -4.266 1.00 96.44 87 GLU A CA 1
ATOM 692 C C . GLU A 1 87 ? -14.487 10.487 -4.034 1.00 96.44 87 GLU A C 1
ATOM 694 O O . GLU A 1 87 ? -15.666 10.814 -4.119 1.00 96.44 87 GLU A O 1
ATOM 699 N N . LEU A 1 88 ? -14.108 9.255 -3.686 1.00 94.94 88 LEU A N 1
ATOM 700 C CA . LEU A 1 88 ? -15.031 8.154 -3.399 1.00 94.94 88 LEU A CA 1
ATOM 701 C C . LEU A 1 88 ? -15.448 8.061 -1.921 1.00 94.94 88 LEU A C 1
ATOM 703 O O . LEU A 1 88 ? -16.209 7.166 -1.562 1.00 94.94 88 LEU A O 1
ATOM 707 N N . GLY A 1 89 ? -14.939 8.936 -1.047 1.00 92.44 89 GLY A N 1
ATOM 708 C CA . GLY A 1 89 ? -15.195 8.870 0.396 1.00 92.44 89 GLY A CA 1
ATOM 709 C C . GLY A 1 89 ? -14.622 7.620 1.081 1.00 92.44 89 GLY A C 1
ATOM 710 O O . GLY A 1 89 ? -15.095 7.226 2.146 1.00 92.44 89 GLY A O 1
ATOM 711 N N . LEU A 1 90 ? -13.614 6.981 0.484 1.00 92.19 90 LEU A N 1
ATOM 712 C CA . LEU A 1 90 ? -12.975 5.777 1.006 1.00 92.19 90 LEU A CA 1
ATOM 713 C C . LEU A 1 90 ? -11.803 6.129 1.924 1.00 92.19 90 LEU A C 1
ATOM 715 O O . LEU A 1 90 ? -10.985 7.002 1.627 1.00 92.19 90 LEU A O 1
ATOM 719 N N . LYS A 1 91 ? -11.663 5.381 3.020 1.00 91.31 91 LYS A N 1
ATOM 720 C CA . LYS A 1 91 ? -10.465 5.448 3.864 1.00 91.31 91 LYS A CA 1
ATOM 721 C C . LYS A 1 91 ? -9.296 4.782 3.147 1.00 91.31 91 LYS A C 1
ATOM 723 O O . LYS A 1 91 ? -9.459 3.726 2.544 1.00 91.31 91 LYS A O 1
ATOM 728 N N . ILE A 1 92 ? -8.101 5.351 3.267 1.00 93.00 92 ILE A N 1
ATOM 729 C CA . ILE A 1 92 ? -6.870 4.769 2.721 1.00 93.00 92 ILE A CA 1
ATOM 730 C C . ILE A 1 92 ? -5.787 4.676 3.795 1.00 93.00 92 ILE A C 1
ATOM 732 O O . ILE A 1 92 ? -5.557 5.617 4.559 1.00 93.00 92 ILE A O 1
ATOM 736 N N . VAL A 1 93 ? -5.111 3.528 3.828 1.00 91.25 93 VAL A N 1
ATOM 737 C CA . VAL A 1 93 ? -4.005 3.224 4.738 1.00 91.25 93 VAL A CA 1
ATOM 738 C C . VAL A 1 93 ? -2.717 3.117 3.931 1.00 91.25 93 VAL A C 1
ATOM 740 O O . VAL A 1 93 ? -2.594 2.274 3.040 1.00 91.25 93 VAL A O 1
ATOM 743 N N . LEU A 1 94 ? -1.740 3.966 4.254 1.00 91.31 94 LEU A N 1
ATOM 744 C CA . LEU A 1 94 ? -0.424 3.974 3.619 1.00 91.31 94 LEU A CA 1
ATOM 745 C C . LEU A 1 94 ? 0.609 3.373 4.569 1.00 91.31 94 LEU A C 1
ATOM 747 O O . LEU A 1 94 ? 0.861 3.910 5.652 1.00 91.31 94 LEU A O 1
ATOM 751 N N . THR A 1 95 ? 1.230 2.269 4.150 1.00 87.38 95 THR A N 1
ATOM 752 C CA . THR A 1 95 ? 2.104 1.468 5.027 1.00 87.38 95 THR A CA 1
ATOM 753 C C . THR A 1 95 ? 3.594 1.604 4.779 1.00 87.38 95 THR A C 1
ATOM 755 O O . THR A 1 95 ? 4.412 0.846 5.304 1.00 87.38 95 THR A O 1
ATOM 758 N N . SER A 1 96 ? 3.955 2.572 3.948 1.00 83.44 96 SER A N 1
ATOM 759 C CA . SER A 1 96 ? 5.295 2.695 3.404 1.00 83.44 96 SER A CA 1
ATOM 760 C C . SER A 1 96 ? 5.910 4.057 3.686 1.00 83.44 96 SER A C 1
ATOM 762 O O . SER A 1 96 ? 5.239 5.084 3.778 1.00 83.44 96 SER A O 1
ATOM 764 N N . LYS A 1 97 ? 7.239 4.068 3.794 1.00 87.69 97 LYS A N 1
ATOM 765 C CA . LYS A 1 97 ? 8.048 5.291 3.856 1.00 87.69 97 LYS A CA 1
ATOM 766 C C . LYS A 1 97 ? 8.230 5.890 2.461 1.00 87.69 97 LYS A C 1
ATOM 768 O O . LYS A 1 97 ? 8.067 5.216 1.444 1.00 87.69 97 LYS A O 1
ATOM 773 N N . GLY A 1 98 ? 8.665 7.142 2.419 1.00 90.00 98 GLY A N 1
ATOM 774 C CA . GLY A 1 98 ? 9.185 7.753 1.203 1.00 90.00 98 GLY A CA 1
ATOM 775 C C . GLY A 1 98 ? 9.318 9.269 1.314 1.00 90.00 98 GLY A C 1
ATOM 776 O O . GLY A 1 98 ? 8.763 9.863 2.243 1.00 90.00 98 GLY A O 1
ATOM 777 N N . PRO A 1 99 ? 10.050 9.891 0.377 1.00 92.94 99 PRO A N 1
ATOM 778 C CA . PRO A 1 99 ? 10.330 11.326 0.398 1.00 92.94 99 PRO A CA 1
ATOM 779 C C . PRO A 1 99 ? 9.066 12.190 0.314 1.00 92.94 99 PRO A C 1
ATOM 78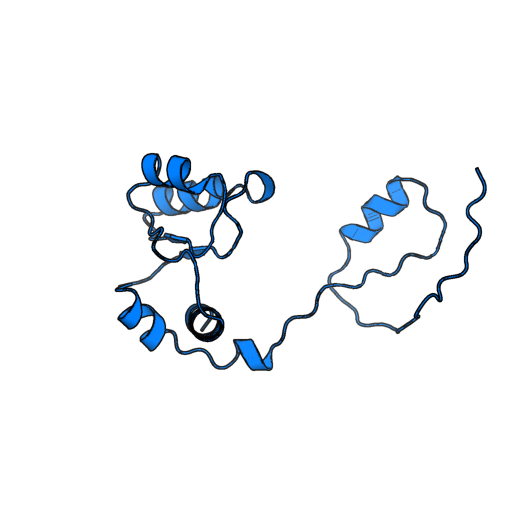1 O O . PRO A 1 99 ? 9.073 13.330 0.761 1.00 92.94 99 PRO A O 1
ATOM 784 N N . LEU A 1 100 ? 7.963 11.657 -0.223 1.00 93.62 100 LEU A N 1
ATOM 785 C CA . LEU A 1 100 ? 6.716 12.407 -0.360 1.00 93.62 100 LEU A CA 1
ATOM 786 C C . LEU A 1 100 ? 5.827 12.370 0.887 1.00 93.62 100 LEU A C 1
ATOM 788 O O . LEU A 1 100 ? 4.793 13.033 0.890 1.00 93.62 100 LEU A O 1
ATOM 792 N N . LYS A 1 101 ? 6.194 11.620 1.936 1.00 91.94 101 LYS A N 1
ATOM 793 C CA . LYS A 1 101 ? 5.312 11.369 3.086 1.00 91.94 101 LYS A CA 1
ATOM 794 C C . LYS A 1 101 ? 4.738 12.656 3.682 1.00 91.94 101 LYS A C 1
ATOM 796 O O . LYS A 1 101 ? 3.524 12.773 3.795 1.00 91.94 101 LYS A O 1
ATOM 801 N N . GLU A 1 102 ? 5.597 13.608 4.036 1.00 92.56 102 GLU A N 1
ATOM 802 C CA . GLU A 1 102 ? 5.168 14.810 4.761 1.00 92.56 102 GLU A CA 1
ATOM 803 C C . GLU A 1 102 ? 4.277 15.707 3.896 1.00 92.56 102 GLU A C 1
ATOM 805 O O . GLU A 1 102 ? 3.202 16.128 4.316 1.00 92.56 102 GLU A O 1
ATOM 810 N N . LYS A 1 103 ? 4.657 15.885 2.627 1.00 94.56 103 LYS A N 1
ATOM 811 C CA . LYS A 1 103 ? 3.863 16.629 1.643 1.00 94.56 103 LYS A CA 1
ATOM 812 C C . LYS A 1 103 ? 2.473 16.015 1.442 1.00 94.56 103 LYS A C 1
ATOM 814 O O . LYS A 1 103 ? 1.484 16.738 1.343 1.00 94.56 103 LYS A O 1
ATOM 819 N N . LEU A 1 104 ? 2.386 14.687 1.357 1.00 94.44 104 LEU A N 1
ATOM 820 C CA . LEU A 1 104 ? 1.110 13.990 1.191 1.00 94.44 104 LEU A CA 1
ATOM 821 C C . LEU A 1 104 ? 0.266 14.059 2.462 1.00 94.44 104 LEU A C 1
ATOM 823 O O . LEU A 1 104 ? -0.938 14.248 2.353 1.00 94.44 104 LEU A O 1
ATOM 827 N N . ARG A 1 105 ? 0.882 13.974 3.644 1.00 93.12 105 ARG A N 1
ATOM 828 C CA . ARG A 1 105 ? 0.183 14.102 4.926 1.00 93.12 105 ARG A CA 1
ATOM 829 C C . ARG A 1 105 ? -0.459 15.474 5.103 1.00 93.12 105 ARG A C 1
ATOM 831 O O . ARG A 1 105 ? -1.600 15.552 5.533 1.00 93.12 105 ARG A O 1
ATOM 838 N N . GLN A 1 106 ? 0.247 16.538 4.725 1.00 95.00 106 GLN A N 1
ATOM 839 C CA . GLN A 1 106 ? -0.295 17.900 4.754 1.00 95.00 106 GLN A CA 1
ATOM 840 C C . GLN A 1 106 ? -1.459 18.076 3.771 1.00 95.00 106 GLN A C 1
ATOM 842 O O . GLN A 1 106 ? -2.440 18.743 4.078 1.00 95.00 106 GLN A O 1
ATOM 847 N N . LYS A 1 107 ? -1.363 17.467 2.582 1.00 95.94 107 LYS A N 1
ATOM 848 C CA . LYS A 1 107 ? -2.391 17.584 1.539 1.00 95.94 107 LYS A CA 1
ATOM 849 C C . LYS A 1 107 ? -3.615 16.691 1.782 1.00 95.94 107 LYS A C 1
ATOM 851 O O . LYS A 1 107 ? -4.712 17.050 1.353 1.00 95.94 107 LYS A O 1
ATOM 856 N N . TYR A 1 108 ? -3.422 15.543 2.427 1.00 95.25 108 TYR A N 1
ATOM 857 C CA . TYR A 1 108 ? -4.434 14.518 2.690 1.00 95.25 108 TYR A CA 1
ATOM 858 C C . TYR A 1 108 ? -4.456 14.135 4.178 1.00 95.25 108 TYR A C 1
ATOM 860 O O . TYR A 1 108 ? -4.091 13.009 4.520 1.00 95.25 108 TYR A O 1
ATOM 868 N N . PRO A 1 109 ? -4.838 15.060 5.080 1.00 91.94 109 PRO A N 1
ATOM 869 C CA . PRO A 1 109 ? -4.832 14.813 6.524 1.00 91.94 109 PRO A CA 1
ATOM 870 C C . PRO A 1 109 ? -5.784 13.690 6.966 1.00 91.94 109 PRO A C 1
ATOM 872 O O . PRO A 1 109 ? -5.580 13.103 8.023 1.00 91.94 109 PRO A O 1
ATOM 875 N N . GLU A 1 110 ? -6.795 13.371 6.159 1.00 90.19 110 GLU A N 1
ATOM 876 C CA . GLU A 1 110 ? -7.746 12.283 6.391 1.00 90.19 110 GLU A CA 1
ATOM 877 C C . GLU A 1 110 ? -7.161 10.881 6.143 1.00 90.19 110 GLU A C 1
ATOM 879 O O . GLU A 1 110 ? -7.729 9.881 6.583 1.00 90.19 110 GLU A O 1
ATOM 884 N N . ALA A 1 111 ? -6.036 10.786 5.427 1.00 90.69 111 ALA A N 1
ATOM 885 C CA . ALA A 1 111 ? -5.398 9.513 5.124 1.00 90.69 111 ALA A CA 1
ATOM 886 C C . ALA A 1 111 ? -4.545 9.011 6.300 1.00 90.69 111 ALA A C 1
ATOM 888 O O . ALA A 1 111 ? -3.891 9.776 7.012 1.00 90.69 111 ALA A O 1
ATOM 889 N N . ILE A 1 112 ? -4.495 7.691 6.482 1.00 88.94 112 ILE A N 1
ATOM 890 C CA . ILE A 1 112 ? -3.790 7.071 7.606 1.00 88.94 112 ILE A CA 1
ATOM 891 C C . ILE A 1 112 ? -2.338 6.782 7.201 1.00 88.94 112 ILE A C 1
ATOM 893 O O . ILE A 1 112 ? -2.056 5.840 6.460 1.00 88.94 112 ILE A O 1
ATOM 897 N N . PHE A 1 113 ? -1.395 7.570 7.732 1.00 84.56 113 PHE A N 1
ATOM 898 C CA . PHE A 1 113 ? 0.061 7.428 7.529 1.00 84.56 113 PHE A CA 1
ATOM 899 C C . PHE A 1 113 ? 0.761 6.719 8.707 1.00 84.56 113 PHE A C 1
ATOM 901 O O . PHE A 1 113 ? 1.870 7.099 9.109 1.00 84.56 113 PHE A O 1
ATOM 908 N N . SER A 1 114 ? 0.099 5.729 9.311 1.00 67.06 114 SER A N 1
ATOM 909 C CA . SER A 1 114 ? 0.491 5.174 10.618 1.00 67.06 114 SER A CA 1
ATOM 910 C C . SER A 1 114 ? 1.651 4.186 10.586 1.00 67.06 114 SER A C 1
ATOM 912 O O . SER A 1 114 ? 2.205 3.867 11.634 1.00 67.06 114 SER A O 1
ATOM 914 N N . ILE A 1 115 ? 2.052 3.685 9.418 1.00 67.69 115 ILE A N 1
ATOM 915 C CA . ILE A 1 115 ? 2.904 2.500 9.382 1.00 67.69 115 ILE A CA 1
ATOM 916 C C . ILE A 1 115 ? 4.154 2.804 8.572 1.00 67.69 115 ILE A C 1
ATOM 918 O O . ILE A 1 115 ? 4.149 2.842 7.351 1.00 67.69 115 ILE A O 1
ATOM 922 N N . THR A 1 116 ? 5.245 3.092 9.275 1.00 66.44 116 THR A N 1
ATOM 923 C CA . THR A 1 116 ? 6.546 3.380 8.656 1.00 66.44 116 THR A CA 1
ATOM 924 C C . THR A 1 116 ? 7.471 2.160 8.663 1.00 66.44 116 THR A C 1
ATOM 926 O O . THR A 1 116 ? 8.396 2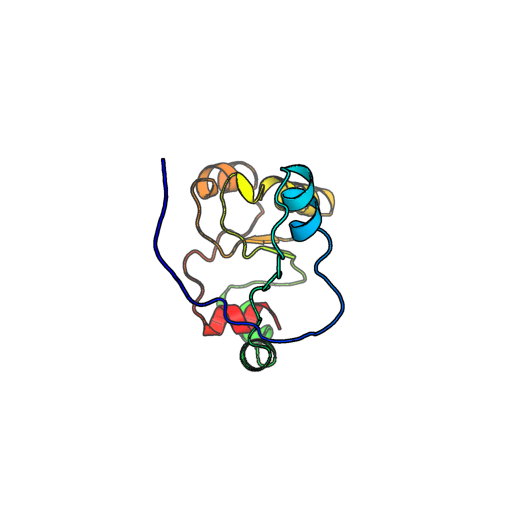.100 7.858 1.00 66.44 116 THR A O 1
ATOM 929 N N . ASN A 1 117 ? 7.218 1.182 9.537 1.00 70.69 117 ASN A N 1
ATOM 930 C CA . ASN A 1 117 ? 7.899 -0.111 9.599 1.00 70.69 117 ASN A CA 1
ATOM 931 C C . ASN A 1 117 ? 6.853 -1.184 9.932 1.00 70.69 117 ASN A C 1
ATOM 933 O O . ASN A 1 117 ? 6.630 -1.504 11.098 1.00 70.69 117 ASN A O 1
ATOM 937 N N . ILE A 1 118 ? 6.171 -1.705 8.912 1.00 82.81 118 ILE A N 1
ATOM 938 C CA . ILE A 1 118 ? 5.298 -2.865 9.103 1.00 82.81 118 ILE A CA 1
ATOM 939 C C . ILE A 1 118 ? 6.199 -4.089 9.306 1.00 82.81 118 ILE A C 1
ATOM 941 O O . ILE A 1 118 ? 7.149 -4.301 8.545 1.00 82.81 118 ILE A O 1
ATOM 945 N N . SER A 1 119 ? 5.953 -4.874 10.355 1.00 87.31 119 SER A N 1
ATOM 946 C CA . SER A 1 119 ? 6.680 -6.133 10.517 1.00 87.31 119 SER A CA 1
ATOM 947 C C . SER A 1 119 ? 6.272 -7.101 9.406 1.00 87.31 119 SER A C 1
ATOM 949 O O . SER A 1 119 ? 5.175 -6.998 8.860 1.00 87.31 119 SER A O 1
ATOM 951 N N . ARG A 1 120 ? 7.117 -8.085 9.083 1.00 86.62 120 ARG A N 1
ATOM 952 C CA . ARG A 1 120 ? 6.760 -9.096 8.077 1.00 86.62 120 ARG A CA 1
ATOM 953 C C . ARG A 1 120 ? 5.450 -9.814 8.458 1.00 86.62 120 ARG A C 1
ATOM 955 O O . ARG A 1 120 ? 4.612 -10.049 7.601 1.00 86.62 120 ARG A O 1
ATOM 962 N N . GLY A 1 121 ? 5.228 -10.079 9.747 1.00 87.62 121 GLY A N 1
ATOM 963 C CA . GLY A 1 121 ? 3.966 -10.639 10.244 1.00 87.62 121 GLY A CA 1
ATOM 964 C C . GLY A 1 121 ? 2.762 -9.719 10.018 1.00 87.62 121 GLY A C 1
ATOM 965 O O . GLY A 1 121 ? 1.737 -10.181 9.537 1.00 87.62 121 GLY A O 1
ATOM 966 N N . ASP A 1 122 ? 2.900 -8.421 10.288 1.00 88.69 122 ASP A N 1
ATOM 967 C CA . ASP A 1 122 ? 1.821 -7.451 10.056 1.00 88.69 122 ASP A CA 1
ATOM 968 C C . ASP A 1 122 ? 1.557 -7.230 8.554 1.00 88.69 122 ASP A C 1
ATOM 970 O O . ASP A 1 122 ? 0.414 -7.029 8.157 1.00 88.69 122 ASP A O 1
ATOM 974 N N . LEU A 1 123 ? 2.594 -7.311 7.705 1.00 88.00 123 LEU A N 1
ATOM 975 C CA . LEU A 1 123 ? 2.443 -7.289 6.246 1.00 88.00 123 LEU A CA 1
ATOM 976 C C . LEU A 1 123 ? 1.623 -8.483 5.765 1.00 88.00 123 LEU A C 1
ATOM 978 O O . LEU A 1 123 ? 0.820 -8.354 4.859 1.00 88.00 123 LEU A O 1
ATOM 982 N N . LYS A 1 124 ? 1.825 -9.661 6.344 1.00 91.06 124 LYS A N 1
ATOM 983 C CA . LYS A 1 124 ? 0.988 -10.810 6.012 1.00 91.06 124 LYS A CA 1
ATOM 984 C C . LYS A 1 124 ? -0.462 -10.566 6.436 1.00 91.06 124 LYS A C 1
ATOM 986 O O . LYS A 1 124 ? -1.379 -10.861 5.682 1.00 91.06 124 LYS A O 1
ATOM 991 N N . ASP A 1 125 ? -0.656 -10.022 7.633 1.00 91.31 125 ASP A N 1
ATOM 992 C CA . ASP A 1 125 ? -1.980 -9.860 8.228 1.00 91.31 125 ASP A CA 1
ATOM 993 C C . ASP A 1 125 ? -2.841 -8.799 7.529 1.00 91.31 125 ASP A C 1
ATOM 995 O O . ASP A 1 125 ? -4.053 -8.961 7.470 1.00 91.31 125 ASP A O 1
ATOM 999 N N . ILE A 1 126 ? -2.236 -7.754 6.959 1.00 88.50 126 ILE A N 1
ATOM 1000 C CA . ILE A 1 126 ? -2.962 -6.699 6.231 1.00 88.50 126 ILE A CA 1
ATOM 1001 C C . ILE A 1 126 ? -3.463 -7.123 4.839 1.00 88.50 126 ILE A C 1
ATOM 1003 O O . ILE A 1 126 ? -4.342 -6.467 4.288 1.00 88.50 126 ILE A O 1
ATOM 1007 N N . TYR A 1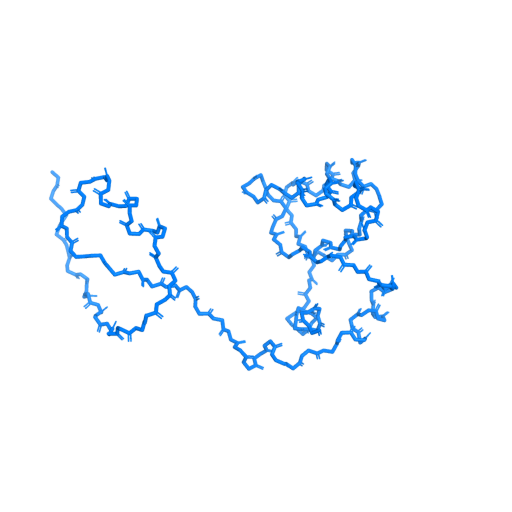 127 ? -2.884 -8.177 4.255 1.00 88.12 127 TYR A N 1
ATOM 1008 C CA . TYR A 1 127 ? -3.263 -8.705 2.936 1.00 88.12 127 TYR A CA 1
ATOM 1009 C C . TYR A 1 127 ? -4.334 -9.809 3.001 1.00 88.12 127 TYR A C 1
ATOM 1011 O O . TYR A 1 127 ? -4.761 -10.279 1.946 1.00 88.12 127 TYR A O 1
ATOM 1019 N N . ALA A 1 128 ? -4.730 -10.235 4.205 1.00 84.88 128 ALA A N 1
ATOM 1020 C CA . ALA A 1 128 ? -5.817 -11.191 4.428 1.00 84.88 128 ALA A CA 1
ATOM 1021 C C . ALA A 1 128 ? -7.178 -10.494 4.517 1.00 84.88 128 ALA A C 1
ATOM 1023 O O . ALA A 1 128 ? -8.179 -11.174 4.210 1.00 84.88 128 ALA A O 1
#

Secondary structure (DSSP, 8-state):
----------------SS-HHHHHHHHHTT--S-----PPP--HHHHTT--HHHHHHHHT--S--EEE-S-SSGGG-HHHHHHHHHHTT--EEE----TTHHHHHHH-TTSB---SS--HHHHHHHT-

Foldseek 3Di:
DDDDDDDDDDDDDDDDDDDPPPVVVVVVVVDPDDDDDDDDDDDCVLLVDAAQPVLCVVQVNDDDAAEDADAPDVVVVVVVVLVVCVVVVHEYEYADYYPCLVVVCVVRVRHHPPHHDQDSRSVSHNSD